Protein AF-A0A4U9UDB6-F1 (afdb_monomer_lite)

Radius of gyration: 19.72 Å; chains: 1; bounding box: 54×30×47 Å

pLDDT: mean 85.35, std 15.45, range [34.16, 97.81]

Foldseek 3Di:
DDPPPDPPPQDLLPPFPDDPVLVVVLVVLVVVLVVPQDDDPVVLVVLLVVQVPDPDHDVVVNVVSVVVVVVSVVVSVVSVVVSVVVSLVSDDPVRVVVSVVVVVVVVVVVVVVVVVVVVPPPPPD

Secondary structure (DSSP, 8-state):
------S----TTTT----HHHHHHHHHHHHHHHHT--S-HHHHHHHHHHHHSSSS--HHHHHHHHHHHHHHHHHHHHHHHHHHHHHHTTS-HHHHHHHHHHHHHHHHHHHHHHHHHHHT-----

Sequence (125 aa):
MMHHKGPGREGPFAGLDLTKEQRQQMRDIMKESHQKRGPGAKDERQALHSMIASESFDEAKAKAQIDAIGKAQSEHMLERAKAENKMYNLLTPEQKKQYNENYQKREQKMMEHMKKMRDHVPAAE

InterPro domains:
  IPR012899 LTXXQ motif family protein [PF07813] (13-102)
  IPR012899 LTXXQ motif family protein [cd09916] (15-106)
  IPR052211 Cpx two-component system auxiliary protein [PTHR38102] (1-117)

Structure (mmCIF, N/CA/C/O backbone):
data_AF-A0A4U9UDB6-F1
#
_entry.id   AF-A0A4U9UDB6-F1
#
loop_
_atom_site.group_PDB
_atom_site.id
_atom_site.type_symbol
_atom_site.label_atom_id
_atom_site.label_alt_id
_atom_site.label_comp_id
_atom_site.label_asym_id
_atom_site.label_entity_id
_atom_site.label_seq_id
_atom_site.pdbx_PDB_ins_code
_atom_site.Cartn_x
_atom_site.Cartn_y
_atom_site.Cartn_z
_atom_site.occupancy
_atom_site.B_iso_or_equiv
_atom_site.auth_seq_id
_atom_site.auth_comp_id
_atom_site.auth_asym_id
_atom_site.auth_atom_id
_atom_site.pdbx_PDB_model_num
ATOM 1 N N . MET A 1 1 ? 2.173 -23.721 -10.813 1.00 41.19 1 MET A N 1
ATOM 2 C CA . MET A 1 1 ? 2.097 -22.541 -9.920 1.00 41.19 1 MET A CA 1
ATOM 3 C C . MET A 1 1 ? 2.046 -23.028 -8.480 1.00 41.19 1 MET A C 1
ATOM 5 O O . MET A 1 1 ? 0.994 -23.474 -8.038 1.00 41.19 1 MET A O 1
ATOM 9 N N . MET A 1 2 ? 3.175 -23.016 -7.768 1.00 40.06 2 MET A N 1
ATOM 10 C CA . MET A 1 2 ? 3.176 -23.324 -6.337 1.00 40.06 2 MET A CA 1
ATOM 11 C C . MET A 1 2 ? 2.582 -22.131 -5.583 1.00 40.06 2 MET A C 1
ATOM 13 O O . MET A 1 2 ? 3.189 -21.065 -5.501 1.00 40.06 2 MET A O 1
ATOM 17 N N . HIS A 1 3 ? 1.362 -22.291 -5.073 1.00 42.47 3 HIS A N 1
ATOM 18 C CA . HIS A 1 3 ? 0.794 -21.365 -4.102 1.00 42.47 3 HIS A CA 1
ATOM 19 C C . HIS A 1 3 ? 1.505 -21.613 -2.771 1.00 42.47 3 HIS A C 1
ATOM 21 O O . HIS A 1 3 ? 1.098 -22.478 -1.998 1.00 42.47 3 HIS A O 1
ATOM 27 N N . HIS A 1 4 ? 2.580 -20.872 -2.498 1.00 42.91 4 HIS A N 1
ATOM 28 C CA . HIS A 1 4 ? 3.136 -20.814 -1.151 1.00 42.91 4 HIS A CA 1
ATOM 29 C C . HIS A 1 4 ? 2.112 -20.138 -0.239 1.00 42.91 4 HIS A C 1
ATOM 31 O O . HIS A 1 4 ? 2.043 -18.915 -0.124 1.00 42.91 4 HIS A O 1
ATOM 37 N N . LYS A 1 5 ? 1.289 -20.964 0.404 1.00 34.16 5 LYS A N 1
ATOM 38 C CA . LYS A 1 5 ? 0.433 -20.590 1.525 1.00 34.16 5 LYS A CA 1
ATOM 39 C C . LYS A 1 5 ? 1.331 -20.481 2.762 1.00 34.16 5 LYS A C 1
ATOM 41 O O . LYS A 1 5 ? 1.282 -21.314 3.657 1.00 34.16 5 LYS A O 1
ATOM 46 N N . GLY A 1 6 ? 2.223 -19.486 2.760 1.00 39.78 6 GLY A N 1
ATOM 47 C CA . GLY A 1 6 ? 2.866 -19.027 3.993 1.00 39.78 6 GLY A CA 1
ATOM 48 C C . GLY A 1 6 ? 1.791 -18.575 4.991 1.00 39.78 6 GLY A C 1
ATOM 49 O O . GLY A 1 6 ? 0.646 -18.371 4.565 1.00 39.78 6 GLY A O 1
ATOM 50 N N . PRO A 1 7 ? 2.117 -18.433 6.294 1.00 42.41 7 PRO A N 1
ATOM 51 C CA . PRO A 1 7 ? 1.159 -17.958 7.290 1.00 42.41 7 PRO A CA 1
ATOM 52 C C . PRO A 1 7 ? 0.487 -16.718 6.715 1.00 42.41 7 PRO A C 1
ATOM 54 O O . PRO A 1 7 ? 1.181 -15.808 6.250 1.00 42.41 7 PRO A O 1
ATOM 57 N N . GLY A 1 8 ? -0.843 -16.783 6.588 1.00 44.31 8 GLY A N 1
ATOM 58 C CA . GLY A 1 8 ? -1.616 -15.825 5.812 1.00 44.31 8 GLY A CA 1
ATOM 59 C C . GLY A 1 8 ? -1.134 -14.426 6.144 1.00 44.31 8 GLY A C 1
ATOM 60 O O . GLY A 1 8 ? -1.024 -14.087 7.321 1.00 44.31 8 GLY A O 1
ATOM 61 N N . ARG A 1 9 ? -0.770 -13.635 5.125 1.00 52.50 9 ARG A N 1
ATOM 62 C CA . ARG A 1 9 ? -0.512 -12.211 5.335 1.00 52.50 9 ARG A CA 1
ATOM 63 C C . ARG A 1 9 ? -1.835 -11.574 5.728 1.00 52.50 9 ARG A C 1
ATOM 65 O O . ARG A 1 9 ? -2.575 -11.056 4.899 1.00 52.50 9 ARG A O 1
ATOM 72 N N . GLU A 1 10 ? -2.139 -11.702 7.002 1.00 66.75 10 GLU A N 1
ATOM 73 C CA . GLU A 1 10 ? -3.195 -11.020 7.697 1.00 66.75 10 GLU A CA 1
ATOM 74 C C . GLU A 1 10 ? -2.943 -9.527 7.498 1.00 66.75 10 GLU A C 1
ATOM 76 O O . GLU A 1 10 ? -1.910 -8.982 7.900 1.00 66.75 10 GLU A O 1
ATOM 81 N N . GLY A 1 11 ? -3.845 -8.896 6.743 1.00 79.75 11 GLY A N 1
ATOM 82 C CA . GLY A 1 11 ? -3.729 -7.494 6.365 1.00 79.75 11 GLY A CA 1
ATOM 83 C C . GLY A 1 11 ? -3.645 -6.570 7.586 1.00 79.75 11 GLY A C 1
ATOM 84 O O . GLY A 1 11 ? -3.858 -7.001 8.721 1.00 79.75 11 GLY A O 1
ATOM 85 N N . PRO A 1 12 ? -3.366 -5.273 7.389 1.00 87.00 12 PRO A N 1
ATOM 86 C CA . PRO A 1 12 ? -3.173 -4.325 8.489 1.00 87.00 12 PRO A CA 1
ATOM 87 C C . PRO A 1 12 ? -4.332 -4.312 9.509 1.00 87.00 12 PRO A C 1
ATOM 89 O O . PRO A 1 12 ? -4.083 -4.150 10.697 1.00 87.00 12 PRO A O 1
ATOM 92 N N . PHE A 1 13 ? -5.561 -4.616 9.086 1.00 91.94 13 PHE A N 1
ATOM 93 C CA . PHE A 1 13 ? -6.773 -4.644 9.922 1.00 91.94 13 PHE A CA 1
ATOM 94 C C . PHE A 1 13 ? -7.136 -6.021 10.506 1.00 91.94 13 PHE A C 1
ATOM 96 O O . PHE A 1 13 ? -8.212 -6.186 11.076 1.00 91.94 13 PHE A O 1
ATOM 103 N N . ALA A 1 14 ? -6.288 -7.034 10.335 1.00 88.50 14 ALA A N 1
ATOM 104 C CA . ALA A 1 14 ? -6.556 -8.366 10.860 1.00 88.50 14 ALA A CA 1
ATOM 105 C C . ALA A 1 14 ? -6.567 -8.398 12.396 1.00 88.50 14 ALA A C 1
ATOM 107 O O . ALA A 1 14 ? -5.818 -7.673 13.056 1.00 88.50 14 ALA A O 1
ATOM 108 N N . GLY A 1 15 ? -7.428 -9.256 12.947 1.00 88.56 15 GLY A N 1
ATOM 109 C CA . GLY A 1 15 ? -7.595 -9.422 14.391 1.00 88.56 15 GLY A CA 1
ATOM 110 C C . GLY A 1 15 ? -8.346 -8.284 15.090 1.00 88.56 15 GLY A C 1
ATOM 111 O O . GLY A 1 15 ? -8.385 -8.284 16.314 1.00 88.56 15 GLY A O 1
AT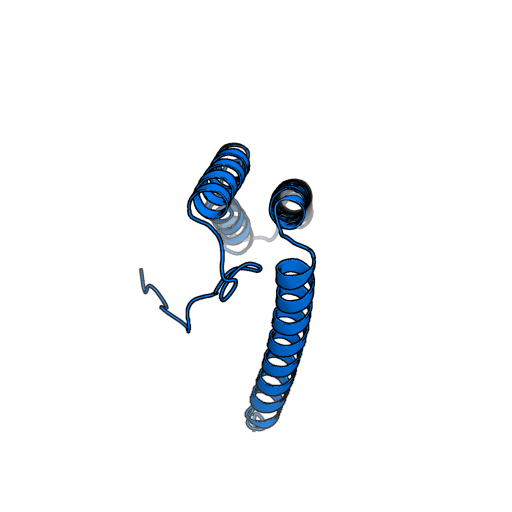OM 112 N N . LEU A 1 16 ? -8.915 -7.323 14.350 1.00 93.81 16 LEU A N 1
ATOM 113 C CA . LEU A 1 16 ? -9.804 -6.305 14.912 1.00 93.81 16 LEU A CA 1
ATOM 114 C C . LEU A 1 16 ? -11.239 -6.827 15.029 1.00 93.81 16 LEU A C 1
ATOM 116 O O . LEU A 1 16 ? -11.771 -7.425 14.087 1.00 93.81 16 LEU A O 1
ATOM 120 N N . ASP A 1 17 ? -11.890 -6.505 16.144 1.00 92.94 17 ASP A N 1
ATOM 121 C CA . ASP A 1 17 ? -13.308 -6.793 16.369 1.00 92.94 17 ASP A CA 1
ATOM 122 C C . ASP A 1 17 ? -14.186 -5.775 15.635 1.00 92.94 17 ASP A C 1
ATOM 124 O O . ASP A 1 17 ? -14.663 -4.793 16.200 1.00 92.94 17 ASP A O 1
ATOM 128 N N . LEU A 1 18 ? -14.357 -5.986 14.329 1.00 94.12 18 LEU A N 1
ATOM 129 C CA . LEU A 1 18 ? -15.118 -5.101 13.447 1.00 94.12 18 LEU A CA 1
ATOM 130 C C . LEU A 1 18 ? -16.613 -5.448 13.420 1.00 94.12 18 LEU A C 1
ATOM 132 O O . LEU A 1 18 ? -17.003 -6.622 13.297 1.00 94.12 18 LEU A O 1
ATOM 136 N N . THR A 1 19 ? -17.467 -4.421 13.391 1.00 96.44 19 THR A N 1
ATOM 137 C CA . THR A 1 19 ? -18.901 -4.616 13.135 1.00 96.44 19 THR A CA 1
ATOM 138 C C . THR A 1 19 ? -19.140 -5.169 11.724 1.00 96.44 19 THR A C 1
ATOM 140 O O . THR A 1 19 ? -18.231 -5.259 10.886 1.00 96.44 19 THR A O 1
ATOM 143 N N . LYS A 1 20 ? -20.367 -5.616 11.437 1.00 96.00 20 LYS A N 1
ATOM 144 C CA . LYS A 1 20 ? -20.709 -6.103 10.090 1.00 96.00 20 LYS A CA 1
ATOM 145 C C . LYS A 1 20 ? -20.632 -4.967 9.069 1.00 96.00 20 LYS A C 1
ATOM 147 O O . LYS A 1 20 ? -20.093 -5.162 7.983 1.00 96.00 20 LYS A O 1
ATOM 152 N N . GLU A 1 21 ? -21.093 -3.785 9.457 1.00 96.56 21 GLU A N 1
ATOM 153 C CA . GLU A 1 21 ? -21.102 -2.566 8.653 1.00 96.56 21 GLU A CA 1
ATOM 154 C C . GLU A 1 21 ? -19.672 -2.113 8.339 1.00 96.56 21 GLU A C 1
ATOM 156 O O . GLU A 1 21 ? -19.338 -1.926 7.171 1.00 96.56 21 GLU A O 1
ATOM 161 N N . GLN A 1 22 ? -18.792 -2.052 9.348 1.00 96.00 22 GLN A N 1
ATOM 162 C CA . GLN A 1 22 ? -17.377 -1.711 9.151 1.00 96.00 22 GLN A CA 1
ATOM 163 C C . GLN A 1 22 ? -16.688 -2.691 8.193 1.00 96.00 22 GLN A C 1
ATOM 165 O O . GLN A 1 22 ? -15.974 -2.274 7.282 1.00 96.00 22 GLN A O 1
ATOM 170 N N . ARG A 1 23 ? -16.924 -4.004 8.349 1.00 95.12 23 ARG A N 1
ATOM 171 C CA . ARG A 1 23 ? -16.366 -5.025 7.442 1.00 95.12 23 ARG A CA 1
ATOM 172 C C . ARG A 1 23 ? -16.841 -4.846 6.008 1.00 95.12 23 ARG A C 1
ATOM 174 O O . ARG A 1 23 ? -16.045 -5.038 5.089 1.00 95.12 23 ARG A O 1
ATOM 181 N N . GLN A 1 24 ? -18.111 -4.505 5.818 1.00 96.19 24 GLN A N 1
ATOM 182 C CA . GLN A 1 24 ? -18.660 -4.253 4.493 1.00 96.19 24 GLN A CA 1
ATOM 183 C C . GLN A 1 24 ? -18.006 -3.017 3.862 1.00 96.19 24 GLN A C 1
ATOM 185 O O . GLN A 1 24 ? -17.430 -3.121 2.782 1.00 96.19 24 GLN A O 1
ATOM 190 N N . GLN A 1 25 ? -17.961 -1.896 4.584 1.00 96.00 25 GLN A N 1
ATOM 191 C CA . GLN A 1 25 ? -17.323 -0.665 4.108 1.00 96.00 25 GLN A CA 1
ATOM 192 C C . GLN A 1 25 ? -15.835 -0.860 3.781 1.00 96.00 25 GLN A C 1
ATOM 194 O O . GLN A 1 25 ? -15.359 -0.384 2.752 1.00 96.00 25 GLN A O 1
ATOM 199 N N . MET A 1 26 ? -15.093 -1.605 4.606 1.00 94.88 26 MET A N 1
ATOM 200 C CA . MET A 1 26 ? -13.693 -1.936 4.324 1.00 94.88 26 MET A CA 1
ATOM 201 C C . MET A 1 26 ? -13.534 -2.766 3.046 1.00 94.88 26 MET A C 1
ATOM 203 O O . MET A 1 26 ? -12.623 -2.510 2.257 1.00 94.88 26 MET A O 1
ATOM 207 N N . ARG A 1 27 ? -14.414 -3.749 2.808 1.00 93.56 27 ARG A N 1
ATOM 208 C CA . ARG A 1 27 ? -14.402 -4.536 1.562 1.00 93.56 27 ARG A CA 1
ATOM 209 C C . ARG A 1 27 ? -14.651 -3.655 0.346 1.00 93.56 27 ARG A C 1
ATOM 211 O O . ARG A 1 27 ? -13.949 -3.814 -0.651 1.00 93.56 27 ARG A O 1
ATOM 218 N N . ASP A 1 28 ? -15.595 -2.728 0.443 1.00 95.50 28 ASP A N 1
ATOM 219 C CA . ASP A 1 28 ? -15.936 -1.823 -0.653 1.00 95.50 28 ASP A CA 1
ATOM 220 C C . ASP A 1 28 ? -14.776 -0.865 -0.967 1.00 95.50 28 ASP A C 1
ATOM 222 O O . ASP A 1 28 ? -14.379 -0.749 -2.128 1.00 95.50 28 ASP A O 1
ATOM 226 N N . ILE A 1 29 ? -14.132 -0.294 0.060 1.00 94.44 29 ILE A N 1
ATOM 227 C CA . ILE A 1 29 ? -12.925 0.541 -0.093 1.00 94.44 29 ILE A CA 1
ATOM 228 C C . ILE A 1 29 ? -11.788 -0.245 -0.763 1.00 94.44 29 ILE A C 1
ATOM 230 O O . ILE A 1 29 ? -11.133 0.254 -1.682 1.00 94.44 29 ILE A O 1
ATOM 234 N N . MET A 1 30 ? -11.547 -1.485 -0.329 1.00 90.12 30 MET A N 1
ATOM 235 C CA . MET A 1 30 ? -10.488 -2.319 -0.904 1.00 90.12 30 MET A CA 1
ATOM 236 C C . MET A 1 30 ? -10.792 -2.726 -2.343 1.00 90.12 30 MET A C 1
ATOM 238 O O . MET A 1 30 ? -9.880 -2.766 -3.169 1.00 90.12 30 MET A O 1
ATOM 242 N N . LYS A 1 31 ? -12.060 -2.997 -2.663 1.00 90.50 31 LYS A N 1
ATOM 243 C CA . LYS A 1 31 ? -12.501 -3.307 -4.025 1.00 90.50 31 LYS A CA 1
ATOM 244 C C . LYS A 1 31 ? -12.294 -2.114 -4.956 1.00 90.50 31 LYS A C 1
ATOM 246 O O . LYS A 1 31 ? -11.723 -2.296 -6.028 1.00 90.50 31 LYS A O 1
ATOM 251 N N . GLU A 1 32 ? -12.683 -0.911 -4.535 1.00 89.56 32 GLU A N 1
ATOM 252 C CA . GLU A 1 32 ? -12.468 0.324 -5.302 1.00 89.56 32 GLU A CA 1
ATOM 253 C C . GLU A 1 32 ? -10.970 0.580 -5.536 1.00 89.56 32 GLU A C 1
ATOM 255 O O . GLU A 1 32 ? -10.542 0.836 -6.660 1.00 89.56 32 GLU A O 1
ATOM 260 N N . SER A 1 33 ? -10.148 0.444 -4.489 1.00 87.06 33 SER A N 1
ATOM 261 C CA . SER A 1 33 ? -8.690 0.579 -4.596 1.00 87.06 33 SER A CA 1
ATOM 262 C C . SER A 1 33 ? -8.091 -0.443 -5.567 1.00 87.06 33 SER A C 1
ATOM 264 O O . SER A 1 33 ? -7.211 -0.104 -6.355 1.00 87.06 33 SER A O 1
ATOM 266 N N . HIS A 1 34 ? -8.589 -1.683 -5.560 1.00 84.12 34 HIS A N 1
ATOM 267 C CA . HIS A 1 34 ? -8.111 -2.731 -6.460 1.00 84.12 34 HIS A CA 1
ATOM 268 C C . HIS A 1 34 ? -8.481 -2.467 -7.922 1.00 84.12 34 HIS A C 1
ATOM 270 O O . HIS A 1 34 ? -7.658 -2.708 -8.797 1.00 84.12 34 HIS A O 1
ATOM 276 N N . GLN A 1 35 ? -9.675 -1.934 -8.191 1.00 83.00 35 GLN A N 1
ATOM 277 C CA . GLN A 1 35 ? -10.100 -1.558 -9.546 1.00 83.00 35 GLN A CA 1
ATOM 278 C C . GLN A 1 35 ? -9.246 -0.438 -10.150 1.00 83.00 35 GLN A C 1
ATOM 280 O O . GLN A 1 35 ? -9.070 -0.393 -11.362 1.00 83.00 35 GLN A O 1
ATOM 285 N N . LYS A 1 36 ? -8.691 0.448 -9.315 1.00 75.31 36 LYS A N 1
ATOM 286 C CA . LYS A 1 36 ? -7.780 1.517 -9.752 1.00 75.31 36 LYS A CA 1
ATOM 287 C C . LYS A 1 36 ? -6.350 1.036 -10.006 1.00 75.31 36 LYS A C 1
ATOM 289 O O . LYS A 1 36 ? -5.515 1.823 -10.445 1.00 75.31 36 LYS A O 1
ATOM 294 N N . ARG A 1 37 ? -6.028 -0.232 -9.725 1.00 71.06 37 ARG A N 1
ATOM 295 C CA . ARG A 1 37 ? -4.710 -0.788 -10.0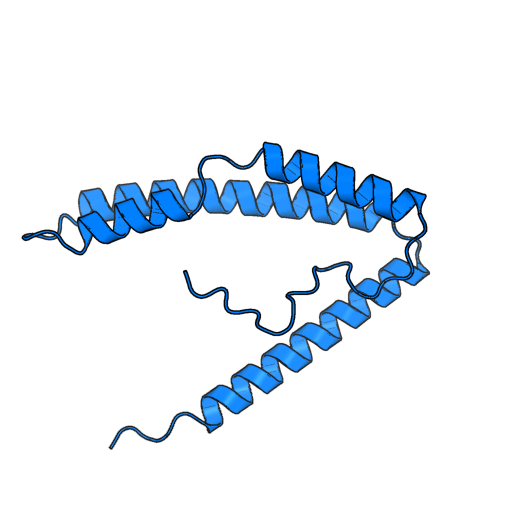50 1.00 71.06 37 ARG A CA 1
ATOM 296 C C . ARG A 1 37 ? -4.668 -1.159 -11.533 1.00 71.06 37 ARG A C 1
ATOM 298 O O . ARG A 1 37 ? -5.504 -1.923 -12.000 1.00 71.06 37 ARG A O 1
ATOM 305 N N . GLY A 1 38 ? -3.690 -0.602 -12.247 1.00 66.81 38 GLY A N 1
ATOM 306 C CA . GLY A 1 38 ? -3.371 -0.938 -13.634 1.00 66.81 38 GLY A CA 1
ATOM 307 C C . GLY A 1 38 ? -2.782 -2.351 -13.801 1.00 66.81 38 GLY A C 1
ATOM 308 O O . GLY A 1 38 ? -2.780 -3.131 -12.840 1.00 66.81 38 GLY A O 1
ATOM 309 N N . PRO A 1 39 ? -2.302 -2.700 -15.015 1.00 62.66 39 PRO A N 1
ATOM 310 C CA . PRO A 1 39 ? -1.705 -4.006 -15.299 1.00 62.66 39 PRO A CA 1
ATOM 311 C C . PRO A 1 39 ? -0.614 -4.338 -14.274 1.00 62.66 39 PRO A C 1
ATOM 313 O O . PRO A 1 39 ? 0.190 -3.496 -13.888 1.00 62.66 39 PRO A O 1
ATOM 316 N N . GLY A 1 40 ? 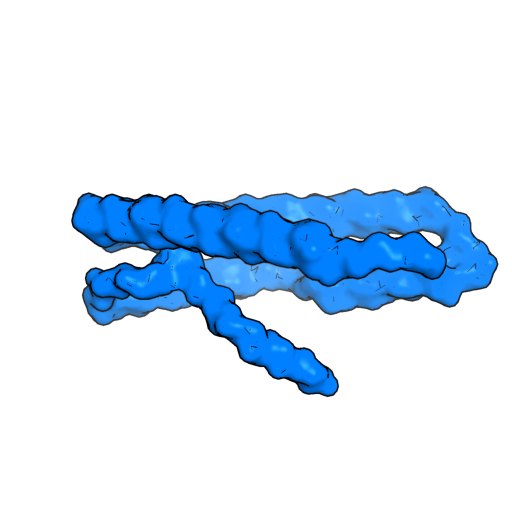-0.689 -5.549 -13.724 1.00 65.12 40 GLY A N 1
ATOM 317 C CA . GLY A 1 40 ? -0.005 -5.890 -12.481 1.00 65.12 40 GLY A CA 1
ATOM 318 C C . GLY A 1 40 ? 1.483 -6.208 -12.639 1.00 65.12 40 GLY A C 1
ATOM 319 O O . GLY A 1 40 ? 2.001 -6.395 -13.733 1.00 65.12 40 GLY A O 1
ATOM 320 N N . ALA A 1 41 ? 2.139 -6.444 -11.499 1.00 69.56 41 ALA A N 1
ATOM 321 C CA . ALA A 1 41 ? 3.559 -6.803 -11.372 1.00 69.56 41 ALA A CA 1
ATOM 322 C C . ALA A 1 41 ? 4.027 -8.043 -12.173 1.00 69.56 41 ALA A C 1
ATOM 324 O O . ALA A 1 41 ? 5.206 -8.387 -12.139 1.00 69.56 41 ALA A O 1
ATOM 325 N N . LYS A 1 42 ? 3.126 -8.772 -12.845 1.00 73.81 42 LYS A N 1
ATOM 326 C CA . LYS A 1 42 ? 3.491 -9.892 -13.725 1.00 73.81 42 LYS A CA 1
ATOM 327 C C . LYS A 1 42 ? 4.089 -9.393 -15.036 1.00 73.81 42 LYS A C 1
ATOM 329 O O . LYS A 1 42 ? 5.145 -9.890 -15.418 1.00 73.81 42 LYS A O 1
ATOM 334 N N . ASP A 1 43 ? 3.466 -8.394 -15.650 1.00 79.75 43 ASP A N 1
ATOM 335 C CA . ASP A 1 43 ? 3.902 -7.847 -16.936 1.00 79.75 43 ASP A CA 1
ATOM 336 C C . ASP A 1 43 ? 5.239 -7.110 -16.757 1.00 79.75 43 ASP A C 1
ATOM 338 O O . ASP A 1 43 ? 6.180 -7.308 -17.522 1.00 79.75 43 ASP A O 1
ATOM 342 N N . GLU A 1 44 ? 5.380 -6.379 -15.644 1.00 84.00 44 GLU A N 1
ATOM 343 C CA . GLU A 1 44 ? 6.630 -5.731 -15.224 1.00 84.00 44 GLU A CA 1
ATOM 344 C C . GLU A 1 44 ? 7.789 -6.734 -15.079 1.00 84.00 44 GLU A C 1
ATOM 346 O O . GLU A 1 44 ? 8.895 -6.504 -15.570 1.00 84.00 44 GLU A O 1
ATOM 351 N N . ARG A 1 45 ? 7.536 -7.880 -14.430 1.00 85.56 45 ARG A N 1
ATOM 352 C CA . ARG A 1 45 ? 8.542 -8.939 -14.237 1.00 85.56 45 ARG A CA 1
ATOM 353 C C . ARG A 1 45 ? 8.934 -9.611 -15.545 1.00 85.56 45 ARG A C 1
ATOM 355 O O . ARG A 1 45 ? 10.106 -9.925 -15.721 1.00 85.56 45 ARG A O 1
ATOM 362 N N . GLN A 1 46 ? 7.977 -9.848 -16.440 1.00 87.00 46 GLN A N 1
ATOM 363 C CA . GLN A 1 46 ? 8.253 -10.432 -17.753 1.00 87.00 46 GLN A CA 1
ATOM 364 C C . GLN A 1 46 ? 9.078 -9.487 -18.631 1.00 87.00 46 GLN A C 1
ATOM 366 O O . GLN A 1 46 ? 10.025 -9.936 -19.282 1.00 87.00 46 GLN A O 1
ATOM 371 N N . ALA A 1 47 ? 8.769 -8.188 -18.608 1.00 85.94 47 ALA A N 1
ATOM 372 C CA . ALA A 1 47 ? 9.527 -7.175 -19.336 1.00 85.94 47 ALA A CA 1
ATOM 373 C C . ALA A 1 47 ? 10.989 -7.122 -18.866 1.00 85.94 47 ALA A C 1
ATOM 375 O O . ALA A 1 47 ? 11.900 -7.230 -19.684 1.00 85.94 47 ALA A O 1
ATOM 376 N N . LEU A 1 48 ? 11.217 -7.061 -17.548 1.00 90.12 48 LEU A N 1
ATOM 377 C CA . LEU A 1 48 ? 12.572 -7.084 -16.987 1.00 90.12 48 LEU A CA 1
ATOM 378 C C . LEU A 1 48 ? 13.297 -8.404 -17.274 1.00 90.12 48 LEU A C 1
ATOM 380 O O . LEU A 1 48 ? 14.460 -8.385 -17.664 1.00 90.12 48 LEU A O 1
ATOM 384 N N . HIS A 1 49 ? 12.621 -9.550 -17.136 1.00 92.81 49 HIS A N 1
ATOM 385 C CA . HIS A 1 49 ? 13.216 -10.851 -17.453 1.00 92.81 49 HIS A CA 1
ATOM 386 C C . HIS A 1 49 ? 13.708 -10.910 -18.904 1.00 92.81 49 HIS A C 1
ATOM 388 O O . HIS A 1 49 ? 14.799 -11.405 -19.164 1.00 92.81 49 HIS A O 1
ATOM 394 N N . SER A 1 50 ? 12.923 -10.393 -19.849 1.00 90.94 50 SER A N 1
ATOM 395 C CA . SER A 1 50 ? 13.283 -10.400 -21.272 1.00 90.94 50 SER A CA 1
ATOM 396 C C . SER A 1 50 ? 14.520 -9.543 -21.567 1.00 90.94 50 SER A C 1
ATOM 398 O O . SER A 1 50 ? 15.303 -9.895 -22.440 1.00 90.94 50 SER A O 1
ATOM 400 N N . MET A 1 51 ? 14.723 -8.454 -20.816 1.00 91.44 51 MET A N 1
ATOM 401 C CA . MET A 1 51 ? 15.923 -7.607 -20.909 1.00 91.44 51 MET A CA 1
ATOM 402 C C . MET A 1 51 ? 17.159 -8.245 -20.266 1.00 91.44 51 MET A C 1
ATOM 404 O O . MET A 1 51 ? 18.277 -7.935 -20.654 1.00 91.44 51 MET A O 1
ATOM 408 N N . ILE A 1 52 ? 16.971 -9.109 -19.267 1.00 93.12 52 ILE A N 1
ATOM 409 C CA . ILE A 1 52 ? 18.064 -9.845 -18.613 1.00 93.12 52 ILE A CA 1
ATOM 410 C C . ILE A 1 52 ? 18.492 -11.044 -19.465 1.00 93.12 52 ILE A C 1
ATOM 412 O O . ILE A 1 52 ? 19.673 -11.359 -19.542 1.00 93.12 52 ILE A O 1
ATOM 416 N N . ALA A 1 53 ? 17.534 -11.716 -20.102 1.00 94.62 53 ALA A N 1
ATOM 417 C CA . ALA A 1 53 ? 17.763 -12.906 -20.915 1.00 94.62 53 ALA A CA 1
ATOM 418 C C . ALA A 1 53 ? 18.146 -12.599 -22.381 1.00 94.62 53 ALA A C 1
ATOM 420 O O . ALA A 1 53 ? 18.008 -13.475 -23.234 1.00 94.62 53 ALA A O 1
ATOM 421 N N . SER A 1 54 ? 18.585 -11.375 -22.698 1.00 93.19 54 SER A N 1
ATOM 422 C CA . SER A 1 54 ? 19.038 -10.988 -24.040 1.00 93.19 54 SER A CA 1
ATOM 423 C C . SER A 1 54 ? 20.534 -11.247 -24.250 1.00 93.19 54 SER A C 1
ATOM 425 O O . SER A 1 54 ? 21.316 -11.248 -23.304 1.00 93.19 54 SER A O 1
ATOM 427 N N . GLU A 1 55 ? 20.952 -11.423 -25.509 1.00 93.62 55 GLU A N 1
ATOM 428 C CA . GLU A 1 55 ? 22.366 -11.643 -25.878 1.00 93.62 55 GLU A CA 1
ATOM 429 C C . GLU A 1 55 ? 23.282 -10.462 -25.508 1.00 93.62 55 GLU A C 1
ATOM 431 O O . GLU A 1 55 ? 24.463 -10.647 -25.223 1.00 93.62 55 GLU A O 1
ATOM 436 N N . SER A 1 56 ? 22.732 -9.245 -25.481 1.00 93.75 56 SER A N 1
ATOM 437 C CA . SER A 1 56 ? 23.412 -8.028 -25.034 1.00 93.75 56 SER A CA 1
ATOM 438 C C . SER A 1 56 ? 22.521 -7.237 -24.085 1.00 93.75 56 SER A C 1
ATOM 440 O O . SER A 1 56 ? 21.317 -7.115 -24.335 1.00 93.75 56 SER A O 1
ATOM 442 N N . PHE A 1 57 ? 23.107 -6.649 -23.044 1.00 95.50 57 PHE A N 1
ATOM 443 C CA . PHE A 1 57 ? 22.379 -5.817 -22.091 1.00 95.50 57 PHE A CA 1
ATOM 444 C C . PHE A 1 57 ? 22.325 -4.355 -22.552 1.00 95.50 57 PHE A C 1
ATOM 446 O O . PHE A 1 57 ? 23.354 -3.697 -22.688 1.00 95.50 57 PHE A O 1
ATOM 453 N N . ASP A 1 58 ? 21.113 -3.846 -22.777 1.00 94.81 58 ASP A N 1
ATOM 454 C CA . ASP A 1 58 ? 20.859 -2.440 -23.103 1.00 94.81 58 ASP A CA 1
ATOM 455 C C . ASP A 1 58 ? 20.478 -1.684 -21.822 1.00 94.81 58 ASP A C 1
ATOM 457 O O . ASP A 1 58 ? 19.320 -1.680 -21.392 1.00 94.81 58 ASP A O 1
ATOM 461 N N . GLU A 1 59 ? 21.477 -1.064 -21.190 1.00 94.62 59 GLU A N 1
ATOM 462 C CA . GLU A 1 59 ? 21.307 -0.355 -19.918 1.00 94.62 59 GLU A CA 1
ATOM 463 C C . GLU A 1 59 ? 20.282 0.786 -20.019 1.00 94.62 59 GLU A C 1
ATOM 465 O O . GLU A 1 59 ? 19.485 0.990 -19.100 1.00 94.62 59 GLU A O 1
ATOM 470 N N . ALA A 1 60 ? 20.244 1.497 -21.150 1.00 94.06 60 ALA A N 1
ATOM 471 C CA . ALA A 1 60 ? 19.323 2.610 -21.353 1.00 94.06 60 ALA A CA 1
ATOM 472 C C . ALA A 1 60 ? 17.863 2.132 -21.392 1.00 94.06 60 ALA A C 1
ATOM 474 O O . ALA A 1 60 ? 16.997 2.727 -20.741 1.00 94.06 60 ALA A O 1
ATOM 475 N N . LYS A 1 61 ? 17.583 1.023 -22.091 1.00 90.75 61 LYS A N 1
ATOM 476 C CA . LYS A 1 61 ? 16.244 0.407 -22.100 1.00 90.75 61 LYS A CA 1
ATOM 477 C C . LYS A 1 61 ? 15.860 -0.157 -20.739 1.00 90.75 61 LYS A C 1
ATOM 479 O O . LYS A 1 61 ? 14.725 0.042 -20.306 1.00 90.75 61 LYS A O 1
ATOM 484 N N . ALA A 1 62 ? 16.793 -0.818 -20.055 1.00 92.75 62 ALA A N 1
ATOM 485 C CA . ALA A 1 62 ? 16.551 -1.350 -18.718 1.00 92.75 62 ALA A CA 1
ATOM 486 C C . ALA A 1 62 ? 16.196 -0.228 -17.730 1.00 92.75 62 ALA A C 1
ATOM 488 O O . ALA A 1 62 ? 15.207 -0.337 -17.005 1.00 92.75 62 ALA A O 1
ATOM 489 N N . LYS A 1 63 ? 16.937 0.886 -17.753 1.00 94.62 63 LYS A N 1
ATOM 490 C CA . LYS A 1 63 ? 16.665 2.060 -16.916 1.00 94.62 63 LYS A CA 1
ATOM 491 C C . LYS A 1 63 ? 15.278 2.644 -17.183 1.00 94.62 63 LYS A C 1
ATOM 493 O O . LYS A 1 63 ? 14.515 2.825 -16.240 1.00 94.62 63 LYS A O 1
ATOM 498 N N . ALA A 1 64 ? 14.920 2.864 -18.450 1.00 92.75 64 ALA A N 1
ATOM 499 C CA . ALA A 1 64 ? 13.607 3.400 -18.813 1.00 92.75 64 ALA A CA 1
ATOM 500 C C . ALA A 1 64 ? 12.453 2.503 -18.325 1.00 92.75 64 ALA A C 1
ATOM 502 O O . ALA A 1 64 ? 11.439 2.999 -17.829 1.00 92.75 64 ALA A O 1
ATOM 503 N N . GLN A 1 65 ? 12.621 1.180 -18.413 1.00 90.94 65 GLN A N 1
ATOM 504 C CA . GLN A 1 65 ? 11.641 0.220 -17.910 1.00 90.94 65 GLN A CA 1
ATOM 505 C C . GLN A 1 65 ? 11.535 0.247 -16.381 1.00 90.94 65 GLN A C 1
ATOM 507 O O . GLN A 1 65 ? 10.428 0.230 -15.845 1.00 90.94 65 GLN A O 1
ATOM 512 N N . ILE A 1 66 ? 12.667 0.302 -15.675 1.00 91.56 66 ILE A N 1
ATOM 513 C CA . ILE A 1 66 ? 12.707 0.397 -14.209 1.00 91.56 66 ILE A CA 1
ATOM 514 C C . ILE A 1 66 ? 12.038 1.691 -13.735 1.00 91.56 66 ILE A C 1
ATOM 516 O O . ILE A 1 66 ? 11.248 1.644 -12.794 1.00 91.56 66 ILE A O 1
ATOM 520 N N . ASP A 1 67 ? 12.285 2.818 -14.402 1.00 92.69 67 ASP A N 1
ATOM 521 C CA . ASP A 1 67 ? 11.678 4.107 -14.056 1.00 92.69 67 ASP A CA 1
ATOM 522 C C . ASP A 1 67 ? 10.149 4.075 -14.244 1.00 92.69 67 ASP A C 1
ATOM 524 O O . ASP A 1 67 ? 9.398 4.539 -13.379 1.00 92.69 67 ASP A O 1
ATOM 528 N N . ALA A 1 68 ? 9.665 3.463 -15.331 1.00 88.75 68 ALA A N 1
ATOM 529 C CA . ALA A 1 68 ? 8.234 3.276 -15.571 1.00 88.75 68 ALA A CA 1
ATOM 530 C C . ALA A 1 68 ? 7.574 2.402 -14.489 1.00 88.75 68 ALA A C 1
ATOM 532 O O . ALA A 1 68 ? 6.518 2.758 -13.958 1.00 88.75 68 ALA A O 1
ATOM 533 N N . ILE A 1 69 ? 8.227 1.297 -14.118 1.00 88.56 69 ILE A N 1
ATOM 534 C CA . ILE A 1 69 ? 7.787 0.413 -13.032 1.00 88.56 69 ILE A CA 1
ATOM 535 C C . ILE A 1 69 ? 7.772 1.171 -11.700 1.00 88.56 69 ILE A C 1
ATOM 537 O O . ILE A 1 69 ? 6.785 1.120 -10.967 1.00 88.56 69 ILE A O 1
ATOM 541 N N . GLY A 1 70 ? 8.836 1.912 -11.388 1.00 89.19 70 GLY A N 1
ATOM 542 C CA . GLY A 1 70 ? 8.953 2.687 -10.154 1.00 89.19 70 GLY A CA 1
ATOM 543 C C . GLY A 1 70 ? 7.838 3.722 -10.005 1.00 89.19 70 GLY A C 1
ATOM 544 O O . GLY A 1 70 ? 7.261 3.862 -8.920 1.00 89.19 70 GLY A O 1
ATOM 545 N N . LYS A 1 71 ? 7.465 4.395 -11.100 1.00 88.88 71 LYS A N 1
ATOM 546 C CA . LYS A 1 71 ? 6.333 5.329 -11.121 1.00 88.88 71 LYS A CA 1
ATOM 547 C C . LYS A 1 71 ? 5.007 4.622 -10.825 1.00 88.88 71 LYS A C 1
ATOM 549 O O . LYS A 1 71 ? 4.297 5.037 -9.909 1.00 88.88 71 LYS A O 1
ATOM 554 N N . ALA A 1 72 ? 4.708 3.532 -11.532 1.00 85.31 72 ALA A N 1
ATOM 555 C CA . ALA A 1 72 ? 3.480 2.763 -11.318 1.00 85.31 72 ALA A CA 1
ATOM 556 C C . ALA A 1 72 ? 3.391 2.213 -9.882 1.00 85.31 72 ALA A C 1
ATOM 558 O O . ALA A 1 72 ? 2.360 2.334 -9.215 1.00 85.31 72 ALA A O 1
ATOM 559 N N . GLN A 1 73 ? 4.493 1.672 -9.356 1.00 87.06 73 GLN A N 1
ATOM 560 C CA . GLN A 1 73 ? 4.567 1.177 -7.981 1.00 87.06 73 GLN A CA 1
ATOM 561 C C . GLN A 1 73 ? 4.324 2.286 -6.953 1.00 87.06 73 GLN A C 1
ATOM 563 O O . GLN A 1 73 ? 3.578 2.068 -5.996 1.00 87.06 73 GLN A O 1
ATOM 568 N N . SER A 1 74 ? 4.888 3.475 -7.166 1.00 90.00 74 SER A N 1
ATOM 569 C CA . SER A 1 74 ? 4.693 4.627 -6.276 1.00 90.00 74 SER A 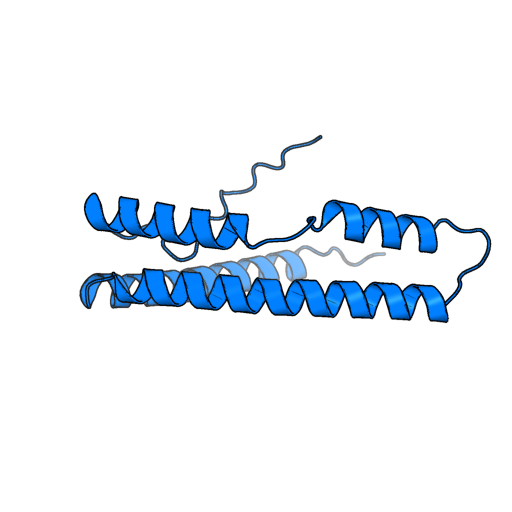CA 1
ATOM 570 C C . SER A 1 74 ? 3.234 5.088 -6.253 1.00 90.00 74 SER A C 1
ATOM 572 O O . SER A 1 74 ? 2.663 5.295 -5.180 1.00 90.00 74 SER A O 1
ATOM 574 N N . GLU A 1 75 ? 2.592 5.177 -7.420 1.00 88.75 75 GLU A N 1
ATOM 575 C CA . GLU A 1 75 ? 1.166 5.507 -7.537 1.00 88.75 75 GLU A CA 1
ATOM 576 C C . GLU A 1 75 ? 0.289 4.457 -6.834 1.00 88.75 75 GLU A C 1
ATOM 578 O O . GLU A 1 75 ? -0.623 4.798 -6.076 1.00 88.75 75 GLU A O 1
ATOM 583 N N . HIS A 1 76 ? 0.606 3.170 -6.991 1.00 86.88 76 HIS A N 1
ATOM 584 C CA . HIS A 1 76 ? -0.091 2.089 -6.292 1.00 86.88 76 HIS A CA 1
ATOM 585 C C . HIS A 1 76 ? 0.087 2.133 -4.775 1.00 86.88 76 HIS A C 1
ATOM 587 O O . HIS A 1 76 ? -0.872 1.874 -4.041 1.00 86.88 76 HIS A O 1
ATOM 593 N N . MET A 1 77 ? 1.291 2.438 -4.292 1.00 88.81 77 MET A N 1
ATOM 594 C CA . MET A 1 77 ? 1.545 2.610 -2.862 1.00 88.81 77 MET A CA 1
ATOM 595 C C . MET A 1 77 ? 0.710 3.756 -2.297 1.00 88.81 77 MET A C 1
ATOM 597 O O . MET A 1 77 ? 0.088 3.589 -1.247 1.00 88.81 77 MET A O 1
ATOM 601 N N . LEU A 1 78 ? 0.631 4.878 -3.013 1.00 92.19 78 LEU A N 1
ATOM 602 C CA . LEU A 1 78 ? -0.171 6.026 -2.606 1.00 92.19 78 LEU A CA 1
ATOM 603 C C . LEU A 1 78 ? -1.669 5.691 -2.552 1.00 92.19 78 LEU A C 1
ATOM 605 O O . LEU A 1 78 ? -2.326 5.979 -1.552 1.00 92.19 78 LEU A O 1
ATOM 609 N N . GLU A 1 79 ? -2.221 5.055 -3.587 1.00 90.94 79 GLU A N 1
ATOM 610 C CA . GLU A 1 79 ? -3.642 4.676 -3.607 1.00 90.94 79 GLU A CA 1
ATOM 611 C C . GLU A 1 79 ? -3.986 3.656 -2.519 1.00 90.94 79 GLU A C 1
ATOM 613 O O . GLU A 1 79 ? -5.035 3.752 -1.874 1.00 90.94 79 GLU A O 1
ATOM 618 N N . ARG A 1 80 ? -3.077 2.715 -2.249 1.00 90.44 80 ARG A N 1
ATOM 619 C CA . ARG A 1 80 ? -3.217 1.788 -1.127 1.00 90.44 80 ARG A CA 1
ATOM 620 C C . ARG A 1 80 ? -3.207 2.525 0.212 1.00 90.44 80 ARG A C 1
ATOM 622 O O . ARG A 1 80 ? -4.083 2.271 1.032 1.00 90.44 80 ARG A O 1
ATOM 629 N N . ALA A 1 81 ? -2.268 3.445 0.427 1.00 92.94 81 ALA A N 1
ATOM 630 C CA . ALA A 1 81 ? -2.184 4.220 1.663 1.00 92.94 81 ALA A CA 1
ATOM 631 C C . ALA A 1 81 ? -3.450 5.063 1.894 1.00 92.94 81 ALA A C 1
ATOM 633 O O . ALA A 1 81 ? -3.974 5.103 3.006 1.00 92.94 81 ALA A O 1
ATOM 634 N N . LYS A 1 82 ? -4.003 5.675 0.836 1.00 94.62 82 LYS A N 1
ATOM 635 C CA . LYS A 1 82 ? -5.289 6.391 0.900 1.00 94.62 82 LYS A CA 1
ATOM 636 C C . LYS A 1 82 ? -6.437 5.464 1.302 1.00 94.62 82 LYS A C 1
ATOM 638 O O . LYS A 1 82 ? -7.245 5.830 2.153 1.00 94.62 82 LYS A O 1
ATOM 643 N N . ALA A 1 83 ? -6.519 4.272 0.712 1.00 94.31 83 ALA A N 1
ATOM 644 C CA . ALA A 1 83 ? -7.541 3.284 1.055 1.00 94.31 83 ALA A CA 1
ATOM 645 C C . ALA A 1 83 ? -7.403 2.803 2.509 1.00 94.31 83 ALA A C 1
ATOM 647 O O . ALA A 1 83 ? -8.388 2.773 3.246 1.00 94.31 83 ALA A O 1
ATOM 648 N N . GLU A 1 84 ? -6.182 2.499 2.951 1.00 94.62 84 GLU A N 1
ATOM 649 C CA . GLU A 1 84 ? -5.895 2.114 4.335 1.00 94.62 84 GLU A CA 1
ATOM 650 C C . GLU A 1 84 ? -6.244 3.235 5.324 1.00 94.62 84 GLU A C 1
ATOM 652 O O . GLU A 1 84 ? -6.870 2.965 6.347 1.00 94.62 84 GLU A O 1
ATOM 657 N N . ASN A 1 85 ? -5.967 4.500 4.998 1.00 96.69 85 ASN A N 1
ATOM 658 C CA . ASN A 1 85 ? -6.373 5.631 5.831 1.00 96.69 85 ASN A CA 1
ATOM 659 C C . ASN A 1 85 ? -7.902 5.775 5.930 1.00 96.69 85 ASN A C 1
ATOM 661 O O . ASN A 1 85 ? -8.427 5.954 7.030 1.00 96.69 85 ASN A O 1
ATOM 665 N N . LYS A 1 86 ? -8.632 5.632 4.813 1.00 96.50 86 LYS A N 1
ATOM 666 C CA . LYS A 1 86 ? -10.107 5.624 4.827 1.00 96.50 86 LYS A CA 1
ATOM 667 C C . LYS A 1 86 ? -10.643 4.529 5.749 1.00 96.50 86 LYS A C 1
ATOM 669 O O . LYS A 1 86 ? -11.507 4.808 6.571 1.00 96.50 86 LYS A O 1
ATOM 674 N N . MET A 1 87 ? -10.099 3.315 5.656 1.00 96.44 87 MET A N 1
ATOM 675 C CA . MET A 1 87 ? -10.482 2.197 6.526 1.00 96.44 87 MET A CA 1
ATOM 676 C C . MET A 1 87 ? -10.149 2.460 7.999 1.00 96.44 87 MET A C 1
ATOM 678 O O . MET A 1 87 ? -10.974 2.190 8.866 1.00 96.44 87 MET A O 1
ATOM 682 N N . TYR A 1 88 ? -8.979 3.032 8.294 1.00 97.31 88 TYR A N 1
ATOM 683 C CA . TYR A 1 88 ? -8.592 3.413 9.654 1.00 97.31 88 TYR A CA 1
ATOM 684 C C . TYR A 1 88 ? -9.561 4.429 10.268 1.00 97.31 88 TYR A C 1
ATOM 686 O O . TYR A 1 88 ? -9.871 4.355 11.455 1.00 97.31 88 TYR A O 1
ATOM 694 N N . ASN A 1 89 ? -10.097 5.349 9.468 1.00 97.31 89 ASN A N 1
ATOM 695 C CA . ASN A 1 89 ? -11.062 6.340 9.940 1.00 97.31 89 ASN A CA 1
ATOM 696 C C . ASN A 1 89 ? -12.468 5.777 10.206 1.00 97.31 89 ASN A C 1
ATOM 698 O O . ASN A 1 89 ? -13.256 6.461 10.850 1.00 97.31 89 ASN A O 1
ATOM 702 N N . LEU A 1 90 ? -12.762 4.537 9.797 1.00 96.94 90 LEU A N 1
ATOM 703 C CA . LEU A 1 90 ? -13.992 3.829 10.183 1.00 96.94 90 LEU A CA 1
ATOM 704 C C . LEU A 1 90 ? -13.909 3.206 11.583 1.00 96.94 90 LEU A C 1
ATOM 706 O O . LEU A 1 90 ? -14.929 2.772 12.118 1.00 96.94 90 LEU A O 1
ATOM 710 N N . LEU A 1 91 ? -12.704 3.106 12.149 1.00 97.19 91 LEU A N 1
ATOM 711 C CA . LEU A 1 91 ? -12.464 2.451 13.430 1.00 97.19 91 LEU A CA 1
ATOM 712 C C . LEU A 1 91 ? -12.864 3.339 14.614 1.00 97.19 91 LEU A C 1
ATOM 714 O O . LEU A 1 91 ? -12.627 4.553 14.605 1.00 97.19 91 LEU A O 1
ATOM 718 N N . THR A 1 92 ? -13.368 2.711 15.677 1.00 97.75 92 THR A N 1
ATOM 719 C CA . THR A 1 92 ? -13.540 3.358 16.984 1.00 97.75 92 THR A CA 1
ATOM 720 C C . THR A 1 92 ? -12.178 3.643 17.637 1.00 97.75 92 THR A C 1
ATOM 722 O O . THR A 1 92 ? -11.167 3.050 17.238 1.00 97.75 92 THR A O 1
ATOM 725 N N . PRO A 1 93 ? -12.100 4.530 18.646 1.00 97.81 93 PRO A N 1
ATOM 726 C CA . PRO A 1 93 ? -10.856 4.785 19.377 1.00 97.81 93 PRO A CA 1
ATOM 727 C C . PRO A 1 93 ? -10.196 3.512 19.933 1.00 97.81 93 PRO A C 1
ATOM 729 O O . PRO A 1 93 ? -8.979 3.346 19.828 1.00 97.81 93 PRO A O 1
ATOM 732 N N . GLU A 1 94 ? -10.990 2.579 20.453 1.00 96.75 94 GLU A N 1
ATOM 733 C CA . GLU A 1 94 ? -10.527 1.304 21.011 1.00 96.75 94 GLU A CA 1
ATOM 734 C C . GLU A 1 94 ? -9.942 0.404 19.917 1.00 96.75 94 GLU A C 1
ATOM 736 O O . GLU A 1 94 ? -8.844 -0.135 20.070 1.00 96.75 94 GLU A O 1
ATOM 741 N N . GLN A 1 95 ? -10.617 0.307 18.769 1.00 97.38 95 GLN A N 1
ATOM 742 C CA . GLN A 1 95 ? -10.126 -0.450 17.616 1.00 97.38 95 GLN A CA 1
ATOM 743 C C . GLN A 1 95 ? -8.845 0.167 17.030 1.00 97.38 95 GLN A C 1
ATOM 745 O O . GLN A 1 95 ? -7.939 -0.563 16.628 1.00 97.38 95 GLN A O 1
ATOM 750 N N . LYS A 1 96 ? -8.721 1.503 17.006 1.00 97.44 96 LYS A N 1
ATOM 751 C CA . LYS A 1 96 ? -7.489 2.200 16.584 1.00 97.44 96 LYS A CA 1
ATOM 752 C C . LYS A 1 96 ? -6.316 1.893 17.512 1.00 97.44 96 LYS A C 1
ATOM 754 O O . LYS A 1 96 ? -5.199 1.683 17.039 1.00 97.44 96 LYS A O 1
ATOM 759 N N . LYS A 1 97 ? -6.561 1.826 18.823 1.00 96.81 97 LYS A N 1
ATOM 760 C CA . LYS A 1 97 ? -5.548 1.405 19.798 1.00 96.81 97 LYS A CA 1
ATOM 761 C C . LYS A 1 97 ? -5.076 -0.021 19.506 1.00 96.81 97 LYS A C 1
ATOM 763 O O . LYS A 1 97 ? -3.878 -0.236 19.332 1.00 96.81 97 LYS A O 1
ATOM 768 N N . GLN A 1 98 ? -6.010 -0.960 19.347 1.00 95.69 98 GLN A N 1
ATOM 769 C CA . GLN A 1 98 ? -5.692 -2.352 19.014 1.00 95.69 98 GLN A CA 1
ATOM 770 C C . GLN A 1 98 ? -4.947 -2.475 17.673 1.00 95.69 98 GLN A C 1
ATOM 772 O O . GLN A 1 98 ? -4.004 -3.254 17.555 1.00 95.69 98 GLN A O 1
ATOM 777 N N . TYR A 1 99 ? -5.316 -1.677 16.667 1.00 95.88 99 TYR A N 1
ATOM 778 C CA . TYR A 1 99 ? -4.632 -1.635 15.372 1.00 95.88 99 TYR A CA 1
ATOM 779 C C . TYR A 1 99 ? -3.139 -1.303 15.523 1.00 95.88 99 TYR A C 1
ATOM 781 O O . TYR A 1 99 ? -2.288 -2.003 14.966 1.00 95.88 99 TYR A O 1
ATOM 789 N N . ASN A 1 100 ? -2.814 -0.279 16.316 1.00 94.62 100 ASN A N 1
ATOM 790 C CA . ASN A 1 100 ? -1.432 0.141 16.560 1.00 94.62 100 ASN A CA 1
ATOM 791 C C . ASN A 1 100 ? -0.646 -0.901 17.372 1.00 94.62 100 ASN A C 1
ATOM 793 O O . ASN A 1 100 ? 0.510 -1.184 17.055 1.00 94.62 100 ASN A O 1
ATOM 797 N N . GLU A 1 101 ? -1.272 -1.535 18.364 1.00 95.25 101 GLU A N 1
ATOM 798 C CA . GLU A 1 101 ? -0.660 -2.646 19.107 1.00 95.25 101 GLU A CA 1
ATOM 799 C C . GLU A 1 101 ? -0.370 -3.848 18.191 1.00 95.25 101 GLU A C 1
ATOM 801 O O . GLU A 1 101 ? 0.713 -4.436 18.241 1.00 95.25 101 GLU A O 1
ATOM 806 N N . ASN A 1 102 ? -1.307 -4.195 17.303 1.00 93.50 102 ASN A N 1
ATOM 807 C CA . ASN A 1 102 ? -1.129 -5.262 16.315 1.00 93.50 102 ASN A CA 1
ATOM 808 C C . ASN A 1 102 ? -0.011 -4.931 15.315 1.00 93.50 102 ASN A C 1
ATOM 810 O O . ASN A 1 102 ? 0.683 -5.836 14.848 1.00 93.50 102 ASN A O 1
ATOM 814 N N . TYR A 1 103 ? 0.173 -3.657 14.961 1.00 92.50 103 TYR A N 1
ATOM 815 C CA . TYR A 1 103 ? 1.307 -3.211 14.148 1.00 92.50 103 TYR A CA 1
ATOM 816 C C . TYR A 1 103 ? 2.638 -3.438 14.876 1.00 92.50 103 TYR A C 1
ATOM 818 O O . TYR A 1 103 ? 3.496 -4.147 14.356 1.00 92.50 103 TYR A O 1
ATOM 826 N N . GLN A 1 104 ? 2.781 -2.945 16.110 1.00 94.19 104 GLN A N 1
ATOM 827 C CA . GLN A 1 104 ? 4.012 -3.112 16.897 1.00 94.19 104 GLN A CA 1
ATOM 828 C C . GLN A 1 104 ? 4.379 -4.587 17.107 1.00 94.19 104 GLN A C 1
ATOM 830 O O . GLN A 1 104 ? 5.535 -4.972 16.934 1.00 94.19 104 GLN A O 1
ATOM 835 N N . LYS A 1 105 ? 3.390 -5.440 17.405 1.00 92.50 105 LYS A N 1
ATOM 836 C CA . LYS A 1 105 ? 3.598 -6.892 17.535 1.00 92.50 105 LYS A CA 1
ATOM 837 C C . LYS A 1 105 ? 4.081 -7.529 16.231 1.00 92.50 105 LYS A C 1
ATOM 839 O O . LYS A 1 105 ? 4.912 -8.434 16.264 1.00 92.50 105 LYS A O 1
ATOM 844 N N . ARG A 1 106 ? 3.558 -7.095 15.078 1.00 89.69 106 ARG A N 1
ATOM 845 C CA . ARG A 1 106 ? 4.010 -7.585 13.766 1.00 89.69 106 ARG A CA 1
ATOM 846 C C . ARG A 1 106 ? 5.443 -7.157 13.474 1.00 89.69 106 ARG A C 1
ATOM 848 O O . ARG A 1 106 ? 6.223 -8.008 13.061 1.00 89.69 106 ARG A O 1
ATOM 855 N N . GLU A 1 107 ? 5.798 -5.909 13.760 1.00 90.19 107 GLU A N 1
ATOM 856 C CA . GLU A 1 107 ? 7.170 -5.410 13.604 1.00 90.19 107 GLU A CA 1
ATOM 857 C C . GLU A 1 107 ? 8.161 -6.193 14.474 1.00 90.19 107 GLU A C 1
ATOM 859 O O . GLU A 1 107 ? 9.195 -6.640 13.985 1.00 90.19 107 GLU A O 1
ATOM 864 N N . GLN A 1 108 ? 7.820 -6.460 15.738 1.00 93.38 108 GLN A N 1
ATOM 865 C CA . GLN A 1 108 ? 8.646 -7.287 16.626 1.00 93.38 108 GLN A CA 1
ATOM 866 C C . GLN A 1 108 ? 8.856 -8.699 16.072 1.00 93.38 108 GLN A C 1
ATOM 868 O O . GLN A 1 108 ? 9.994 -9.147 15.952 1.00 93.38 108 GLN A O 1
ATOM 873 N N . LYS A 1 109 ? 7.779 -9.374 15.649 1.00 91.19 109 LYS A N 1
ATOM 874 C CA . LYS A 1 109 ? 7.873 -10.709 15.034 1.00 91.19 109 LYS A CA 1
ATOM 875 C C . LYS A 1 109 ? 8.708 -10.703 13.754 1.00 91.19 109 LYS A C 1
ATOM 877 O O . LYS A 1 109 ? 9.451 -11.649 13.505 1.00 91.19 109 LYS A O 1
ATOM 882 N N . MET A 1 110 ? 8.590 -9.654 12.940 1.00 88.94 110 MET A N 1
ATOM 883 C CA . MET A 1 110 ? 9.404 -9.479 11.736 1.00 88.94 110 MET A CA 1
ATOM 884 C C . MET A 1 110 ? 10.885 -9.324 12.091 1.00 88.94 110 MET A C 1
ATOM 886 O O . MET A 1 110 ? 11.715 -10.009 11.496 1.00 88.94 110 MET A O 1
ATOM 890 N N . MET A 1 111 ? 11.221 -8.501 13.089 1.00 91.00 111 MET A N 1
ATOM 891 C CA . MET A 1 111 ? 12.598 -8.335 13.571 1.00 91.00 111 MET A CA 1
ATOM 892 C C . MET A 1 111 ? 13.178 -9.638 14.134 1.00 91.00 111 MET A C 1
ATOM 894 O O . MET A 1 111 ? 14.303 -10.008 13.798 1.00 91.00 111 MET A O 1
ATOM 898 N N . GLU A 1 112 ? 12.414 -10.370 14.945 1.00 92.94 112 GLU A N 1
ATOM 899 C CA . GLU A 1 112 ? 12.820 -11.680 15.469 1.00 92.94 112 GLU A CA 1
ATOM 900 C C . GLU A 1 112 ? 13.043 -12.695 14.347 1.00 92.94 112 GLU A C 1
ATOM 902 O O . GLU A 1 112 ? 14.041 -13.419 14.348 1.00 92.94 112 GLU A O 1
ATOM 907 N N . HIS A 1 113 ? 12.145 -12.727 13.360 1.00 90.06 113 HIS A N 1
ATOM 908 C CA . HIS A 1 113 ? 12.286 -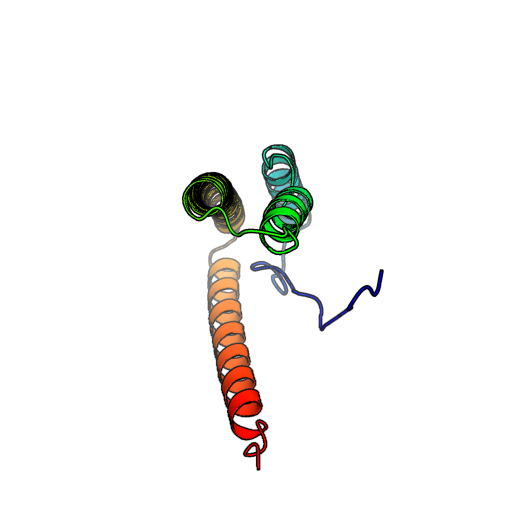13.593 12.198 1.00 90.06 113 HIS A CA 1
ATOM 909 C C . HIS A 1 113 ? 13.538 -13.243 11.384 1.00 90.06 113 HIS A C 1
ATOM 911 O O . HIS A 1 113 ? 14.300 -14.142 11.035 1.00 90.06 113 HIS A O 1
ATOM 917 N N . MET A 1 114 ? 13.795 -11.955 11.135 1.00 88.12 114 MET A N 1
ATOM 918 C CA . MET A 1 114 ? 15.009 -11.494 10.451 1.00 88.12 114 MET A CA 1
ATOM 919 C C . MET A 1 114 ? 16.278 -1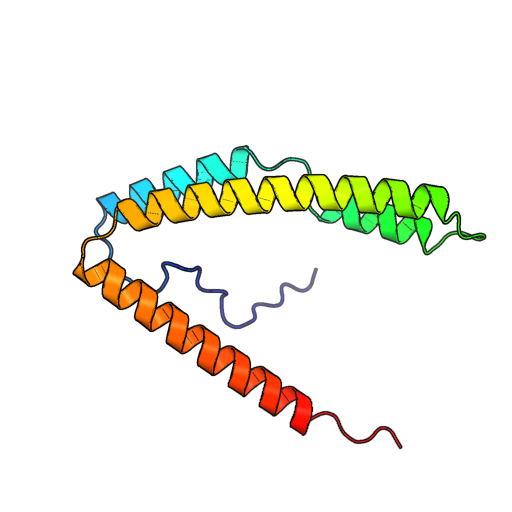1.868 11.219 1.00 88.12 114 MET A C 1
ATOM 921 O O . MET A 1 114 ? 17.234 -12.353 10.614 1.00 88.12 114 MET A O 1
ATOM 925 N N . LYS A 1 115 ? 16.282 -11.707 12.548 1.00 92.12 115 LYS A N 1
ATOM 926 C CA . LYS A 1 115 ? 17.393 -12.133 13.406 1.00 92.12 115 LYS A CA 1
ATOM 927 C C . LYS A 1 115 ? 17.633 -13.637 13.280 1.00 92.12 115 LYS A C 1
ATOM 929 O O . LYS A 1 115 ? 18.752 -14.048 13.004 1.00 92.12 115 LYS A O 1
ATOM 934 N N . LYS A 1 116 ? 16.577 -14.447 13.392 1.00 91.12 116 LYS A N 1
ATOM 935 C CA . LYS A 1 116 ? 16.675 -15.903 13.241 1.00 91.12 116 LYS A CA 1
ATOM 936 C C . LYS A 1 116 ? 17.228 -16.293 11.870 1.00 91.12 116 LYS A C 1
ATOM 938 O O . LYS A 1 116 ? 18.095 -17.154 11.812 1.00 91.12 116 LYS A O 1
ATOM 943 N N . MET A 1 117 ? 16.754 -15.663 10.793 1.00 88.75 117 MET A N 1
ATOM 944 C CA . MET A 1 117 ? 17.249 -15.916 9.436 1.00 88.75 117 MET A CA 1
ATOM 945 C C . MET A 1 117 ? 18.737 -15.592 9.312 1.00 88.75 117 MET A C 1
ATOM 947 O O . MET A 1 117 ? 19.468 -16.404 8.763 1.00 88.75 117 MET A O 1
ATOM 951 N N . ARG A 1 118 ? 19.192 -14.461 9.865 1.00 86.12 118 ARG A N 1
ATOM 952 C CA . ARG A 1 118 ? 20.616 -14.094 9.897 1.00 86.12 118 ARG A CA 1
ATOM 953 C C . ARG A 1 118 ? 21.453 -15.123 10.656 1.00 86.12 118 ARG A C 1
ATOM 955 O O . ARG A 1 118 ? 22.511 -15.508 10.179 1.00 86.12 118 ARG A O 1
ATOM 962 N N . ASP A 1 119 ? 20.962 -15.581 11.802 1.00 85.25 119 ASP A N 1
ATOM 963 C CA . ASP A 1 119 ? 21.669 -16.542 12.653 1.00 85.25 119 ASP A CA 1
ATOM 964 C C . ASP A 1 119 ? 21.649 -17.977 12.060 1.00 85.25 119 ASP A C 1
ATOM 966 O O . ASP A 1 119 ? 22.429 -18.825 12.479 1.00 85.25 119 ASP A O 1
ATOM 970 N N . HIS A 1 120 ? 20.768 -18.254 11.084 1.00 74.19 120 HIS A N 1
ATOM 971 C CA . HIS A 1 120 ? 20.662 -19.530 10.355 1.00 74.19 120 HIS A CA 1
ATOM 972 C C . HIS A 1 120 ? 21.264 -19.475 8.939 1.00 74.19 120 HIS A C 1
ATOM 974 O O . HIS A 1 120 ? 21.047 -20.408 8.168 1.00 74.19 120 HIS A O 1
ATOM 980 N N . VAL A 1 121 ? 22.002 -18.421 8.568 1.00 62.75 121 VAL A N 1
ATOM 981 C CA . VAL A 1 121 ? 22.865 -18.471 7.379 1.00 62.75 121 VAL A CA 1
ATOM 982 C C . VAL A 1 121 ? 24.118 -19.257 7.783 1.00 62.75 121 VAL A C 1
ATOM 984 O O . VAL A 1 121 ? 24.935 -18.704 8.521 1.00 62.75 121 VAL A O 1
ATOM 987 N N . PRO A 1 122 ? 24.285 -20.537 7.384 1.00 59.94 122 PRO A N 1
ATOM 988 C CA . PRO A 1 122 ? 25.553 -21.219 7.602 1.00 59.94 122 PRO A CA 1
ATOM 989 C C . PRO A 1 122 ? 26.646 -20.413 6.900 1.00 59.94 122 PRO A C 1
ATOM 991 O O . PRO A 1 122 ? 26.420 -19.895 5.803 1.00 59.94 122 PRO A O 1
ATOM 994 N N . ALA A 1 123 ? 27.807 -20.275 7.544 1.00 60.03 123 ALA A N 1
ATOM 995 C CA . ALA A 1 123 ? 28.987 -19.754 6.875 1.00 60.03 123 ALA A CA 1
ATOM 996 C C . ALA A 1 123 ? 29.165 -20.564 5.584 1.00 60.03 123 ALA A C 1
ATOM 998 O O . ALA A 1 123 ? 29.251 -21.789 5.637 1.00 60.03 123 ALA A O 1
ATOM 999 N N . ALA A 1 124 ? 29.098 -19.891 4.437 1.00 59.53 124 ALA A N 1
ATOM 1000 C CA . ALA A 1 124 ? 29.467 -20.513 3.181 1.00 59.53 124 ALA A CA 1
ATOM 1001 C C . ALA A 1 124 ? 30.968 -20.816 3.280 1.00 59.53 124 ALA A C 1
ATOM 1003 O O . ALA A 1 124 ? 31.771 -19.882 3.294 1.00 59.53 124 ALA A O 1
ATOM 1004 N N . GLU A 1 125 ? 31.301 -22.093 3.475 1.00 41.69 125 GLU A N 1
ATOM 1005 C CA . GLU A 1 125 ? 32.652 -22.639 3.302 1.00 41.69 125 GLU A CA 1
ATOM 1006 C C . GLU A 1 125 ? 33.028 -22.682 1.818 1.00 41.69 125 GLU A C 1
ATOM 1008 O O . GLU A 1 125 ? 32.139 -22.991 0.985 1.00 41.69 125 GLU A O 1
#

Organism: Serratia fonticola (NCBI:txid47917)